Protein AF-A0A436B5W2-F1 (afdb_monomer)

Sequence (103 aa):
MRECVALASSRFQPAERISLRMTAELENLVARVRACRICVENPAGKPLPHEPRPVLRPSSTARILIASQAPGTKVHLSGMPFTDASGDRLRSWLGVTSDEFYD

Secondary structure (DSSP, 8-state):
--------------------PPPHHHHHHHHHHHT--HHHHS-SSSPPSS---------TT-S-----S---HHHHHH-STT-SHHHHHHHHHHT--HHHHH-

Radius of gyration: 22.1 Å; Cα contacts (8 Å, |Δi|>4): 61; chains: 1; bounding box: 60×18×70 Å

Solvent-accessible surface area (backbone atoms only — not comparable to full-atom values): 7048 Å² total; per-residue (Å²): 138,84,87,79,89,83,88,83,85,75,81,79,73,76,84,71,81,75,77,76,71,59,46,71,68,56,50,53,49,49,52,53,50,57,67,49,49,49,53,61,78,65,38,99,64,80,54,53,98,61,84,75,71,67,61,81,86,88,61,79,79,63,89,70,88,89,82,78,93,72,79,51,72,60,22,58,72,69,56,41,75,60,69,39,75,66,28,55,52,49,31,63,75,70,72,47,55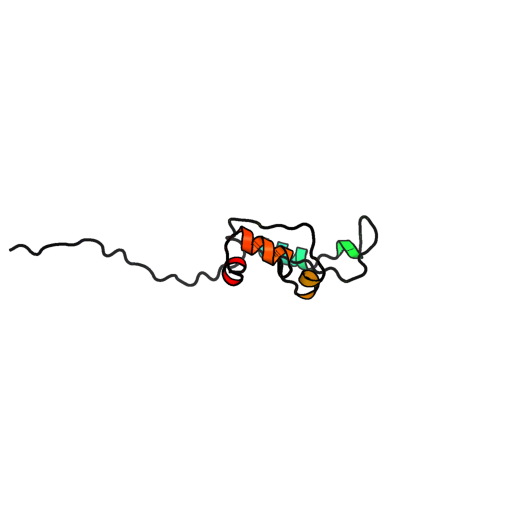,74,64,73,71,71,111

Foldseek 3Di:
DDDDDDDDDPPPDPPDPPPQDAPPVVVVVVVCQQVDQCQQP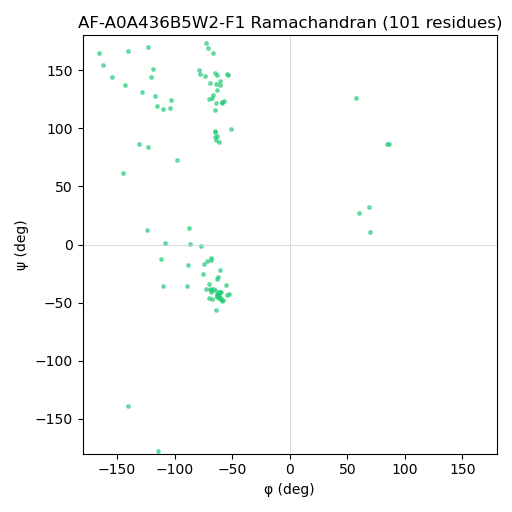PNPDDRDPDGDGDADDDGNPDPDDDDDDDDDPVCSVVSYPLPDPVNVVVCVVVVHDPVVVRD

Mean predicted aligned error: 10.16 Å

pLDDT: mean 84.67, std 21.09, range [34.06, 98.25]

Structure (mmCIF, N/CA/C/O backbone):
data_AF-A0A436B5W2-F1
#
_entry.id   AF-A0A436B5W2-F1
#
loop_
_atom_site.group_PDB
_atom_site.id
_atom_site.type_symbol
_atom_site.label_atom_id
_atom_site.label_alt_id
_atom_site.label_comp_id
_atom_site.label_a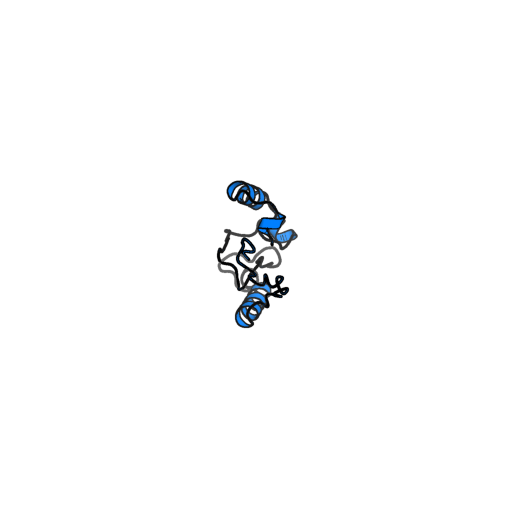sym_id
_atom_site.label_entity_id
_atom_site.label_seq_id
_atom_site.pdbx_PDB_ins_code
_atom_site.Cartn_x
_atom_site.Cartn_y
_atom_site.Cartn_z
_atom_site.occupancy
_atom_site.B_iso_or_equiv
_atom_site.auth_seq_id
_atom_site.auth_comp_id
_atom_site.auth_asym_id
_atom_site.auth_atom_id
_atom_site.pdbx_PDB_model_num
ATOM 1 N N . MET A 1 1 ? -47.255 2.868 50.138 1.00 40.16 1 MET A N 1
ATOM 2 C CA . MET A 1 1 ? -47.302 4.170 49.437 1.00 40.16 1 MET A CA 1
ATOM 3 C C . MET A 1 1 ? -45.872 4.690 49.353 1.00 40.16 1 MET A C 1
ATOM 5 O O . MET A 1 1 ? -45.289 4.902 50.405 1.00 40.16 1 MET A O 1
ATOM 9 N N . ARG A 1 2 ? -45.368 4.877 48.119 1.00 37.62 2 ARG A N 1
ATOM 10 C CA . ARG A 1 2 ? -44.058 5.438 47.703 1.00 37.62 2 ARG A CA 1
ATOM 11 C C . ARG A 1 2 ? -42.870 4.463 47.672 1.00 37.62 2 ARG A C 1
ATOM 13 O O . ARG A 1 2 ? -42.087 4.383 48.608 1.00 37.62 2 ARG A O 1
ATOM 20 N N . GLU A 1 3 ? -42.736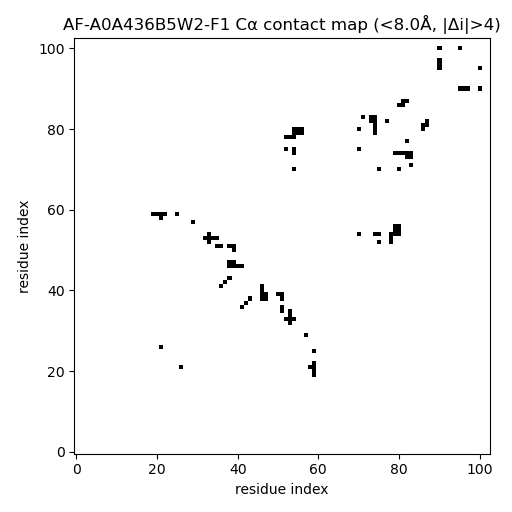 3.784 46.532 1.00 36.59 3 GLU A N 1
ATOM 21 C CA . GLU A 1 3 ? -41.459 3.281 46.014 1.00 36.59 3 GLU A CA 1
ATOM 22 C C . GLU A 1 3 ? -40.672 4.429 45.363 1.00 36.59 3 GLU A C 1
ATOM 24 O O . GLU A 1 3 ? -41.244 5.371 44.809 1.00 36.59 3 GLU A O 1
ATOM 29 N N . CYS A 1 4 ? -39.351 4.348 45.483 1.00 34.06 4 CYS A N 1
ATOM 30 C CA . CYS A 1 4 ? -38.367 5.360 45.133 1.00 34.06 4 CYS A CA 1
ATOM 31 C C . CYS A 1 4 ? -37.495 4.816 43.982 1.00 34.06 4 CYS A C 1
ATOM 33 O O . CYS A 1 4 ? -36.845 3.804 44.200 1.00 34.06 4 CYS A O 1
ATOM 35 N N . VAL A 1 5 ? -37.507 5.499 42.817 1.00 42.59 5 VAL A N 1
ATOM 36 C CA . VAL A 1 5 ? -36.386 5.747 41.858 1.00 42.59 5 VAL A CA 1
ATOM 37 C C . VAL A 1 5 ? -35.678 4.487 41.276 1.00 42.59 5 VAL A C 1
ATOM 39 O O . VAL A 1 5 ? -35.211 3.636 42.008 1.00 42.59 5 VAL A O 1
ATOM 42 N N . ALA A 1 6 ? -35.520 4.252 39.965 1.00 35.44 6 ALA A N 1
ATOM 43 C CA . ALA A 1 6 ? -34.973 5.112 38.916 1.00 35.44 6 ALA A CA 1
ATOM 44 C C . ALA A 1 6 ? -35.297 4.597 37.494 1.00 35.44 6 ALA A C 1
ATOM 46 O O . ALA A 1 6 ? -35.662 3.445 37.277 1.00 35.44 6 ALA A O 1
ATOM 47 N N . LEU A 1 7 ? -35.098 5.503 36.538 1.00 42.44 7 LEU A N 1
ATOM 48 C CA . LEU A 1 7 ? -35.274 5.406 35.092 1.00 42.44 7 LEU A CA 1
ATOM 49 C C . LEU A 1 7 ? -34.306 4.451 34.361 1.00 42.44 7 LEU A C 1
ATOM 51 O O . LEU A 1 7 ? -33.206 4.175 34.826 1.00 42.44 7 LEU A O 1
ATOM 55 N N . ALA A 1 8 ? -34.710 4.154 33.116 1.00 42.44 8 ALA A N 1
ATOM 56 C CA . ALA A 1 8 ? -33.910 3.779 31.943 1.00 42.44 8 ALA A CA 1
ATOM 57 C C . ALA A 1 8 ? -33.538 2.295 31.767 1.00 42.44 8 ALA A C 1
ATOM 59 O O . ALA A 1 8 ? -32.426 1.861 32.043 1.00 42.44 8 ALA A O 1
ATOM 60 N N . SER A 1 9 ? -34.441 1.545 31.132 1.00 39.56 9 SER A N 1
ATOM 61 C CA . SER A 1 9 ? -34.100 0.335 30.379 1.00 39.56 9 SER A CA 1
ATOM 62 C C . SER A 1 9 ? -33.983 0.668 28.886 1.00 39.56 9 SER A C 1
ATOM 64 O O . SER A 1 9 ? -34.835 0.311 28.070 1.00 39.56 9 SER A O 1
ATOM 66 N N . SER A 1 10 ? -32.908 1.367 28.502 1.00 41.91 10 SER A N 1
ATOM 67 C CA . SER A 1 10 ? -32.460 1.296 27.111 1.00 41.91 10 SER 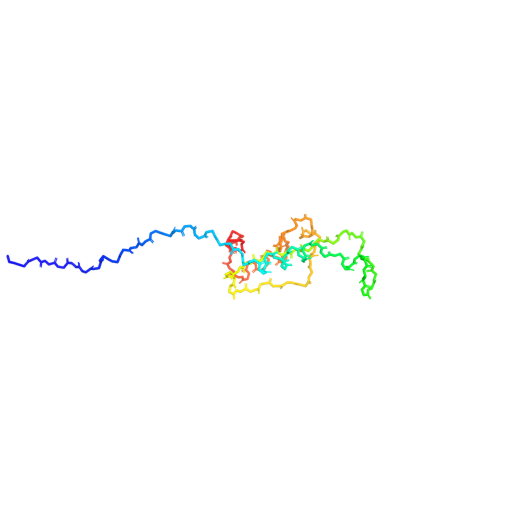A CA 1
ATOM 68 C C . SER A 1 10 ? -32.009 -0.142 26.867 1.00 41.91 10 SER A C 1
ATOM 70 O O . SER A 1 10 ? -31.100 -0.665 27.511 1.00 41.91 10 SER A O 1
ATOM 72 N N . ARG A 1 11 ? -32.712 -0.833 25.971 1.00 40.56 11 ARG A N 1
ATOM 73 C CA . ARG A 1 11 ? -32.29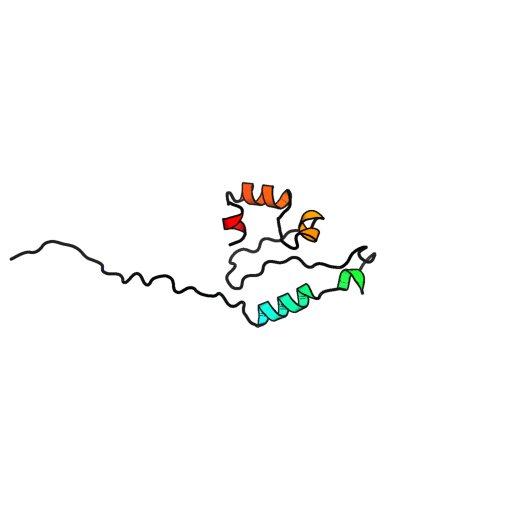8 -2.149 25.495 1.00 40.56 11 ARG A CA 1
ATOM 74 C C . ARG A 1 11 ? -30.987 -1.960 24.738 1.00 40.56 11 ARG A C 1
ATOM 76 O O . ARG A 1 11 ? -30.996 -1.575 23.575 1.00 40.56 11 ARG A O 1
ATOM 83 N N . PHE A 1 12 ? -29.868 -2.191 25.417 1.00 43.81 12 PHE A N 1
ATOM 84 C CA . PHE A 1 12 ? -28.566 -2.340 24.789 1.00 43.81 12 PHE A CA 1
ATOM 85 C C . PHE A 1 12 ? -28.631 -3.609 23.933 1.00 43.81 12 PHE A C 1
ATOM 87 O O . PHE A 1 12 ? -28.569 -4.725 24.448 1.00 43.81 12 PHE A O 1
ATOM 94 N N . GLN A 1 13 ? -28.881 -3.444 22.634 1.00 43.53 13 GLN A N 1
ATOM 95 C CA . GLN A 1 13 ? -28.781 -4.550 21.691 1.00 43.53 13 GLN A CA 1
ATOM 96 C C . GLN A 1 13 ? -27.297 -4.936 21.591 1.00 43.53 13 GLN A C 1
ATOM 98 O O . GLN A 1 13 ? -26.468 -4.053 21.357 1.00 43.53 13 GLN A O 1
ATOM 103 N N . PRO A 1 14 ? -26.929 -6.212 21.804 1.00 40.53 14 PRO A N 1
ATOM 104 C CA . PRO A 1 14 ? -25.553 -6.641 21.627 1.00 40.53 14 PRO A CA 1
ATOM 105 C C . PRO A 1 14 ? -25.186 -6.465 20.155 1.00 40.53 14 PRO A C 1
ATOM 107 O O . PRO A 1 14 ? -26.000 -6.757 19.280 1.00 40.53 14 PRO A O 1
ATOM 110 N N . ALA A 1 15 ? -23.975 -5.963 19.908 1.00 44.81 15 ALA A N 1
ATOM 111 C CA . ALA A 1 15 ? -23.417 -5.758 18.581 1.00 44.81 15 ALA A CA 1
ATOM 112 C C . ALA A 1 15 ? -23.548 -7.042 17.752 1.00 44.81 15 ALA A C 1
ATOM 114 O O . ALA A 1 15 ? -22.781 -7.997 17.895 1.00 44.81 15 ALA A O 1
ATOM 115 N N . GLU A 1 16 ? -24.564 -7.064 16.898 1.00 42.59 16 GLU A N 1
ATOM 116 C CA . GLU A 1 16 ? -24.686 -8.015 15.818 1.00 42.59 16 GLU A CA 1
ATOM 117 C C . GLU A 1 16 ? -23.425 -7.849 14.974 1.00 42.59 16 GLU A C 1
ATOM 119 O O . GLU A 1 16 ? -23.046 -6.740 14.597 1.00 42.59 16 GLU A O 1
ATOM 124 N N . ARG A 1 17 ? -22.698 -8.947 14.793 1.00 45.66 17 ARG A N 1
ATOM 125 C CA . ARG A 1 17 ? -21.425 -9.012 14.084 1.00 45.66 17 ARG A CA 1
ATOM 126 C C . ARG A 1 17 ? -21.665 -8.573 12.637 1.00 45.66 17 ARG A C 1
ATOM 128 O O . ARG A 1 17 ? -21.964 -9.409 11.788 1.00 45.66 17 ARG A O 1
ATOM 135 N N . ILE A 1 18 ? -21.564 -7.270 12.365 1.00 51.69 18 ILE A N 1
ATOM 136 C CA . ILE A 1 18 ? -21.617 -6.714 11.014 1.00 51.69 18 ILE A CA 1
ATOM 137 C C . ILE A 1 18 ? -20.383 -7.258 10.301 1.00 51.69 18 ILE A C 1
ATOM 139 O O . ILE A 1 18 ? -19.287 -6.710 10.386 1.00 51.69 18 ILE A O 1
ATOM 143 N N . SER A 1 19 ? -20.551 -8.386 9.616 1.00 51.12 19 SER A N 1
ATOM 144 C CA . SER A 1 19 ? -19.645 -8.786 8.554 1.00 51.12 19 SER A CA 1
ATOM 145 C C . SER A 1 19 ? -19.769 -7.706 7.486 1.00 51.12 19 SER A C 1
ATOM 147 O O . SER A 1 19 ? -20.703 -7.705 6.683 1.00 51.12 19 SER A O 1
ATOM 149 N N . LEU A 1 20 ? -18.885 -6.714 7.568 1.00 56.38 20 LEU A N 1
ATOM 150 C CA . LEU A 1 20 ? -18.780 -5.618 6.622 1.00 56.38 20 LEU A CA 1
ATOM 151 C C . LEU A 1 20 ? -18.386 -6.200 5.268 1.00 56.38 20 LEU A C 1
ATOM 153 O O . LEU A 1 20 ? -17.208 -6.365 4.958 1.00 56.38 20 LEU A O 1
ATOM 157 N N . ARG A 1 21 ? -19.390 -6.552 4.461 1.00 67.94 21 ARG A N 1
ATOM 158 C CA . ARG A 1 21 ? -19.174 -6.818 3.044 1.00 67.94 21 ARG A CA 1
ATOM 159 C C . ARG A 1 21 ? -18.707 -5.510 2.417 1.00 67.94 21 ARG A C 1
ATOM 161 O O . ARG A 1 21 ? -19.387 -4.484 2.511 1.00 67.94 21 ARG A O 1
ATOM 168 N N . MET A 1 22 ? -17.522 -5.540 1.816 1.00 76.94 22 MET A N 1
ATOM 169 C CA . MET A 1 22 ? -17.100 -4.483 0.908 1.00 76.94 22 MET A CA 1
ATOM 170 C C . MET A 1 22 ? -18.189 -4.312 -0.161 1.00 76.94 22 MET A C 1
ATOM 172 O O . MET A 1 22 ? -18.869 -5.269 -0.530 1.00 76.94 22 MET A O 1
ATOM 176 N N . THR A 1 23 ? -18.412 -3.087 -0.636 1.00 91.31 23 THR A N 1
ATOM 177 C CA . THR A 1 23 ? -19.383 -2.891 -1.719 1.00 91.31 23 THR A CA 1
ATOM 178 C C . THR A 1 23 ? -18.898 -3.637 -2.963 1.00 91.31 23 THR A C 1
ATOM 180 O O . THR A 1 23 ? -17.694 -3.691 -3.218 1.00 91.31 23 THR A O 1
ATOM 183 N N . ALA A 1 24 ? -19.816 -4.187 -3.763 1.00 92.06 24 ALA A N 1
ATOM 184 C CA . ALA A 1 24 ? -19.452 -4.932 -4.973 1.00 92.06 24 ALA A CA 1
ATOM 185 C C . ALA A 1 24 ? -18.573 -4.099 -5.930 1.00 92.06 24 ALA A C 1
ATOM 187 O O . ALA A 1 24 ? -17.659 -4.609 -6.573 1.00 92.06 24 ALA A O 1
ATOM 188 N N . GLU A 1 25 ? -18.808 -2.788 -5.993 1.00 94.88 25 GLU A N 1
ATOM 189 C CA . GLU A 1 25 ? -17.985 -1.852 -6.761 1.00 94.88 25 GLU A CA 1
ATOM 190 C C . GLU A 1 25 ? -16.545 -1.771 -6.238 1.00 94.88 25 GLU A C 1
ATOM 192 O O . GLU A 1 25 ? -15.597 -1.824 -7.027 1.00 94.88 25 GLU A O 1
ATOM 197 N N . LEU A 1 26 ? -16.369 -1.688 -4.914 1.00 95.25 26 LEU A N 1
ATOM 198 C CA . LEU A 1 26 ? -15.054 -1.647 -4.281 1.00 95.25 26 LEU A CA 1
ATOM 199 C C . LEU A 1 26 ? -14.321 -2.984 -4.440 1.00 95.25 26 LEU A C 1
ATOM 201 O O . LEU A 1 26 ? -13.132 -2.987 -4.747 1.00 95.25 26 LEU A O 1
ATOM 205 N N . GLU A 1 27 ? -15.015 -4.112 -4.289 1.00 95.50 27 GLU A N 1
ATOM 206 C CA . GLU A 1 27 ? -14.454 -5.448 -4.531 1.00 95.50 27 GLU A CA 1
ATOM 207 C C . GLU A 1 27 ? -13.938 -5.584 -5.968 1.00 95.50 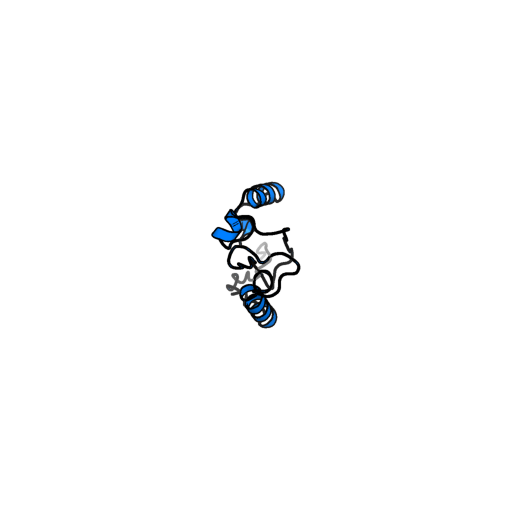27 GLU A C 1
ATOM 209 O O . GLU A 1 27 ? -12.786 -5.971 -6.181 1.00 95.50 27 GLU A O 1
ATOM 214 N N . ASN A 1 28 ? -14.746 -5.175 -6.950 1.00 96.88 28 ASN A N 1
ATOM 215 C CA . ASN A 1 28 ? -14.365 -5.187 -8.361 1.00 96.88 28 ASN A CA 1
ATOM 216 C C . ASN A 1 28 ? -13.159 -4.284 -8.640 1.00 96.88 28 ASN A C 1
ATOM 218 O O . ASN A 1 28 ? -12.228 -4.684 -9.343 1.00 96.88 28 ASN A O 1
ATOM 222 N N . LEU A 1 29 ? -13.136 -3.072 -8.078 1.00 96.75 29 LEU A N 1
ATOM 223 C CA . LEU A 1 29 ? -11.996 -2.169 -8.219 1.00 96.75 29 LEU A CA 1
ATOM 224 C C . LEU A 1 29 ? -10.724 -2.787 -7.629 1.00 96.75 29 LEU A C 1
ATOM 226 O O . LEU A 1 29 ? -9.676 -2.769 -8.271 1.00 96.75 29 LEU A O 1
ATOM 230 N N . VAL A 1 30 ? -10.815 -3.363 -6.433 1.00 96.69 30 VAL A N 1
ATOM 231 C CA . VAL A 1 30 ? -9.680 -3.974 -5.733 1.00 96.69 30 VAL A CA 1
ATOM 232 C C . VAL A 1 30 ? -9.155 -5.186 -6.493 1.00 96.69 30 VAL A C 1
ATOM 234 O O . VAL A 1 30 ? -7.939 -5.344 -6.597 1.00 96.69 30 VAL A O 1
ATOM 237 N N . ALA A 1 31 ? -10.033 -6.000 -7.082 1.00 97.38 31 ALA A N 1
ATOM 238 C CA . ALA A 1 31 ? -9.634 -7.103 -7.950 1.00 97.38 31 ALA A CA 1
ATOM 239 C C . ALA A 1 31 ? -8.842 -6.603 -9.170 1.00 97.38 31 ALA A C 1
ATOM 241 O O . ALA A 1 31 ? -7.753 -7.110 -9.441 1.00 97.38 31 ALA A O 1
ATOM 242 N N . ARG A 1 32 ? -9.323 -5.550 -9.849 1.00 98.25 32 ARG A N 1
ATOM 243 C CA . ARG A 1 32 ? -8.595 -4.934 -10.975 1.00 98.25 32 ARG A CA 1
ATOM 244 C C . ARG A 1 32 ? -7.244 -4.368 -10.552 1.00 98.25 32 ARG A C 1
ATOM 246 O O . ARG A 1 32 ? -6.255 -4.580 -11.244 1.00 98.25 32 ARG A O 1
ATOM 253 N N . VAL A 1 33 ? -7.188 -3.670 -9.415 1.00 97.69 33 VAL A N 1
ATOM 254 C CA . VAL A 1 33 ? -5.934 -3.107 -8.896 1.00 97.69 33 VAL A CA 1
ATOM 255 C C . VAL A 1 33 ? -4.945 -4.220 -8.573 1.00 97.69 33 VAL A C 1
ATOM 257 O O . VAL A 1 33 ? -3.798 -4.115 -8.982 1.00 97.69 33 VAL A O 1
ATOM 260 N N . ARG A 1 34 ? -5.370 -5.304 -7.910 1.00 96.88 34 ARG A N 1
ATOM 261 C CA . ARG A 1 34 ? -4.504 -6.452 -7.581 1.00 96.88 34 ARG A CA 1
ATOM 262 C C . ARG A 1 34 ? -3.963 -7.176 -8.814 1.00 96.88 34 ARG A C 1
ATOM 264 O O . ARG A 1 34 ? -2.866 -7.716 -8.744 1.00 96.88 34 ARG A O 1
ATOM 271 N N . ALA A 1 35 ? -4.701 -7.161 -9.922 1.00 97.75 35 ALA A N 1
ATOM 272 C CA . ALA A 1 35 ? -4.280 -7.735 -11.198 1.00 97.75 35 ALA A CA 1
ATOM 273 C C . ALA A 1 35 ? -3.457 -6.769 -12.075 1.00 97.75 35 ALA A C 1
ATOM 275 O O . ALA A 1 35 ? -3.085 -7.126 -13.190 1.00 97.75 35 ALA A O 1
ATOM 276 N N . CYS A 1 36 ? -3.186 -5.542 -11.618 1.00 97.88 36 CYS A N 1
ATOM 277 C CA . CYS A 1 36 ? -2.506 -4.532 -12.423 1.00 97.88 36 CYS A CA 1
ATOM 278 C C . CYS A 1 36 ? -1.049 -4.917 -12.727 1.00 97.88 36 CYS A C 1
ATOM 280 O O . CYS A 1 36 ? -0.264 -5.190 -11.817 1.00 97.88 36 CYS A O 1
ATOM 282 N N . ARG A 1 37 ? -0.678 -4.859 -14.014 1.00 97.75 37 ARG A N 1
ATOM 283 C CA . ARG A 1 37 ? 0.672 -5.170 -14.517 1.00 97.75 37 ARG A CA 1
ATOM 284 C C . ARG A 1 37 ? 1.328 -4.044 -15.326 1.00 97.75 37 ARG A C 1
ATOM 286 O O . ARG A 1 37 ? 2.381 -4.236 -15.925 1.00 97.75 37 ARG A O 1
ATOM 293 N N . ILE A 1 38 ? 0.763 -2.835 -15.292 1.00 97.56 38 ILE A N 1
ATOM 294 C CA . ILE A 1 38 ? 1.203 -1.690 -16.115 1.00 97.56 38 ILE A CA 1
ATOM 295 C C . ILE A 1 38 ? 2.709 -1.416 -15.981 1.00 97.56 38 ILE A C 1
ATOM 297 O O . ILE A 1 38 ? 3.385 -1.213 -16.981 1.00 97.56 38 ILE A O 1
ATOM 301 N N . CYS A 1 39 ? 3.261 -1.466 -14.767 1.00 96.00 39 CYS A N 1
ATOM 302 C CA . CYS A 1 39 ? 4.671 -1.141 -14.526 1.00 96.00 39 CYS A CA 1
ATOM 303 C C . CYS A 1 39 ? 5.678 -2.142 -15.126 1.00 96.00 39 CYS A C 1
ATOM 305 O O . CYS A 1 39 ? 6.874 -1.852 -15.137 1.00 96.00 39 CYS A O 1
ATOM 307 N N . VAL A 1 40 ? 5.226 -3.309 -15.593 1.00 97.75 40 VAL A N 1
ATOM 308 C CA . VAL A 1 40 ? 6.061 -4.269 -16.338 1.00 97.75 40 VAL A CA 1
ATOM 309 C C . VAL A 1 40 ? 5.674 -4.349 -17.813 1.00 97.75 40 VAL A C 1
ATOM 311 O O . VAL A 1 40 ? 6.559 -4.476 -18.649 1.00 97.75 40 VAL A O 1
ATOM 314 N N . GLU A 1 41 ? 4.387 -4.231 -18.145 1.00 97.69 41 GLU A N 1
ATOM 315 C CA . GLU A 1 41 ? 3.883 -4.405 -19.518 1.00 97.69 41 GLU A CA 1
ATOM 316 C C . GLU A 1 41 ? 3.874 -3.116 -20.346 1.00 97.69 41 GLU A C 1
ATOM 318 O O . GLU A 1 41 ? 4.129 -3.153 -21.545 1.00 97.69 41 GLU A O 1
ATOM 323 N N . ASN A 1 42 ? 3.583 -1.973 -19.723 1.00 97.69 42 ASN A N 1
ATOM 324 C CA . ASN A 1 42 ? 3.511 -0.676 -20.394 1.00 97.69 42 ASN A CA 1
ATOM 325 C C . ASN A 1 42 ? 4.015 0.460 -19.478 1.00 97.69 42 ASN A C 1
ATOM 327 O O . ASN A 1 42 ? 3.241 1.339 -19.081 1.00 97.69 42 ASN A O 1
ATOM 331 N N . PRO A 1 43 ? 5.292 0.424 -19.055 1.00 96.94 43 PRO A N 1
ATOM 332 C CA . PRO A 1 43 ? 5.835 1.411 -18.134 1.00 96.94 43 PRO A CA 1
ATOM 333 C C . PRO A 1 43 ? 6.058 2.764 -18.822 1.00 96.94 43 PRO A C 1
ATOM 335 O O . PRO A 1 43 ? 6.517 2.836 -19.957 1.00 96.94 43 PRO A O 1
ATOM 338 N N . ALA A 1 44 ? 5.849 3.860 -18.087 1.00 94.62 44 ALA A N 1
ATOM 339 C CA . ALA A 1 44 ? 6.253 5.201 -18.532 1.00 94.62 44 ALA A CA 1
ATOM 340 C C . ALA A 1 44 ? 7.789 5.389 -18.577 1.00 94.62 44 ALA A C 1
ATOM 342 O O . ALA A 1 44 ? 8.283 6.371 -19.122 1.00 94.62 44 ALA A O 1
ATOM 343 N N . GLY A 1 45 ? 8.545 4.463 -17.976 1.00 95.12 45 GLY A N 1
ATOM 344 C CA . GLY A 1 45 ? 10.005 4.454 -17.930 1.00 95.12 45 GLY A CA 1
ATOM 345 C C . GLY A 1 45 ? 10.554 3.040 -18.104 1.00 95.12 45 GLY A C 1
ATOM 346 O O . GLY A 1 45 ? 10.060 2.266 -18.917 1.00 95.12 45 GLY A O 1
ATOM 347 N N . LYS A 1 46 ? 11.581 2.677 -17.329 1.00 96.50 46 LYS A N 1
ATOM 348 C CA . LYS A 1 46 ? 12.092 1.301 -17.349 1.00 96.50 46 LYS A CA 1
ATOM 349 C C . LYS A 1 46 ? 11.070 0.342 -16.716 1.00 96.50 46 LYS A C 1
ATOM 351 O O . LYS A 1 46 ? 10.509 0.697 -15.676 1.00 96.50 46 LYS A O 1
ATOM 356 N N . PRO A 1 47 ? 10.859 -0.855 -17.293 1.00 96.88 47 PRO A N 1
ATOM 357 C CA . PRO A 1 47 ? 10.070 -1.899 -16.650 1.00 96.88 47 PRO A CA 1
ATOM 358 C C . PRO A 1 47 ? 10.597 -2.215 -15.250 1.00 96.88 47 PRO A C 1
ATOM 360 O O . PRO A 1 47 ? 11.807 -2.145 -15.007 1.00 96.88 47 PRO A O 1
ATOM 363 N N . LEU A 1 48 ? 9.698 -2.579 -14.332 1.00 93.88 48 LEU A N 1
ATOM 364 C CA . LEU A 1 48 ? 10.120 -3.063 -13.020 1.00 93.88 48 LEU A CA 1
ATOM 365 C C . LEU A 1 48 ? 10.981 -4.330 -13.164 1.00 93.88 48 LEU A C 1
ATOM 367 O O . LEU A 1 48 ? 10.656 -5.205 -13.965 1.00 93.88 48 LEU A O 1
ATOM 371 N N . PRO A 1 49 ? 12.044 -4.472 -12.352 1.00 94.12 49 PRO A N 1
ATOM 372 C CA . PRO A 1 49 ? 12.900 -5.657 -12.370 1.00 94.12 49 PRO A CA 1
ATOM 373 C C . PRO A 1 49 ? 12.272 -6.868 -11.655 1.00 94.12 49 PRO A C 1
ATOM 375 O O . PRO A 1 49 ? 12.895 -7.921 -11.573 1.00 94.12 49 PRO A O 1
ATOM 378 N N . HIS A 1 50 ? 11.074 -6.715 -11.089 1.00 92.50 50 HIS A N 1
ATOM 379 C CA . HIS A 1 50 ? 10.346 -7.737 -10.342 1.00 92.50 50 HIS A CA 1
ATOM 380 C C . HIS A 1 50 ? 8.850 -7.675 -10.671 1.00 92.50 50 HIS A C 1
ATOM 382 O O . HIS A 1 50 ? 8.354 -6.677 -11.201 1.00 92.50 50 HIS A O 1
ATOM 388 N N . GLU A 1 51 ? 8.111 -8.715 -10.285 1.00 94.38 51 GLU A N 1
ATOM 389 C CA . GLU A 1 51 ? 6.660 -8.764 -10.464 1.00 94.38 51 GLU A CA 1
ATOM 390 C C . GLU A 1 51 ? 5.952 -7.619 -9.710 1.00 94.38 51 GLU A C 1
ATOM 392 O O . GLU A 1 51 ? 6.314 -7.311 -8.565 1.00 94.38 51 GLU A O 1
ATOM 397 N N . PRO A 1 52 ? 4.946 -6.958 -10.31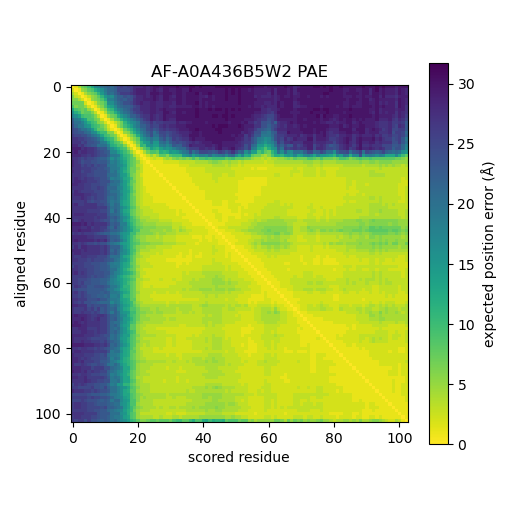3 1.00 95.75 52 PRO A N 1
ATOM 398 C CA . PRO A 1 52 ? 4.119 -5.994 -9.605 1.00 95.75 52 PRO A CA 1
ATOM 399 C C . PRO A 1 52 ? 3.346 -6.674 -8.480 1.00 95.75 52 PRO A C 1
ATOM 401 O O . PRO A 1 52 ? 2.688 -7.694 -8.677 1.00 95.75 52 PRO A O 1
ATOM 404 N N . ARG A 1 53 ? 3.369 -6.061 -7.297 1.00 96.06 53 ARG A N 1
ATOM 405 C CA . ARG A 1 53 ? 2.545 -6.483 -6.163 1.00 96.06 53 ARG A CA 1
ATOM 406 C C . ARG A 1 53 ? 1.826 -5.275 -5.572 1.00 96.06 53 ARG A C 1
ATOM 408 O O . ARG A 1 53 ? 2.362 -4.637 -4.668 1.00 96.06 53 ARG A O 1
ATOM 415 N N . PRO A 1 54 ? 0.646 -4.917 -6.099 1.00 96.94 54 PRO A N 1
ATOM 416 C CA . PRO A 1 54 ? -0.174 -3.846 -5.546 1.00 96.94 54 PRO A CA 1
ATOM 417 C C . PRO A 1 54 ? -0.548 -4.147 -4.086 1.00 96.94 54 PRO A C 1
ATOM 419 O O . PRO A 1 54 ? -1.139 -5.187 -3.793 1.00 96.94 54 PRO A O 1
ATOM 422 N N . VAL A 1 55 ? -0.194 -3.248 -3.163 1.00 96.56 55 VAL A N 1
ATOM 423 C CA . VAL A 1 55 ? -0.438 -3.401 -1.719 1.00 96.56 55 VAL A CA 1
ATOM 424 C C . VAL A 1 55 ? -1.501 -2.399 -1.277 1.00 96.56 55 VAL A C 1
ATOM 426 O O . VAL A 1 55 ? -1.288 -1.194 -1.359 1.00 96.56 55 VAL A O 1
ATOM 429 N N . LEU A 1 56 ? -2.649 -2.898 -0.811 1.00 95.44 56 LEU A N 1
ATOM 430 C CA . LEU A 1 56 ? -3.773 -2.086 -0.341 1.00 95.44 56 LEU A CA 1
ATOM 431 C C . LEU A 1 56 ? -4.647 -2.848 0.670 1.00 95.44 56 LEU A C 1
ATOM 433 O O . LEU A 1 56 ? -4.873 -4.052 0.522 1.00 95.44 56 LEU A O 1
ATOM 437 N N . ARG A 1 57 ? -5.177 -2.123 1.665 1.00 93.94 57 ARG A N 1
ATOM 438 C CA . ARG A 1 57 ? -6.164 -2.583 2.663 1.00 93.94 57 ARG A CA 1
ATOM 439 C C . ARG A 1 57 ? -7.406 -1.679 2.606 1.00 93.94 57 ARG A C 1
ATOM 441 O O . ARG A 1 57 ? -7.478 -0.695 3.332 1.00 93.94 57 ARG A O 1
ATOM 448 N N . PRO A 1 58 ? -8.340 -1.948 1.683 1.00 93.56 58 PRO A N 1
ATOM 449 C CA . PRO A 1 58 ? -9.555 -1.157 1.524 1.00 93.56 58 PRO A CA 1
ATOM 450 C C . PRO A 1 58 ? -10.598 -1.520 2.591 1.00 93.56 58 PRO A C 1
ATOM 452 O O . PRO A 1 58 ? -10.688 -2.672 3.009 1.00 93.56 58 PRO A O 1
ATOM 455 N N . SER A 1 59 ? -11.434 -0.555 2.962 1.00 92.12 59 SER A N 1
ATOM 456 C CA . SER A 1 59 ? -12.649 -0.780 3.747 1.00 92.12 59 SER A CA 1
ATOM 457 C C . SER A 1 59 ? -13.743 0.162 3.249 1.00 92.12 59 SER A C 1
ATOM 459 O O . SER A 1 59 ? -13.476 1.334 2.985 1.00 92.12 59 SER A O 1
ATOM 461 N N . SER A 1 60 ? -14.971 -0.342 3.109 1.00 93.00 60 SER A N 1
ATOM 462 C CA . SER A 1 60 ? -16.133 0.463 2.708 1.00 93.00 60 SER A CA 1
ATOM 463 C C . SER A 1 60 ? -16.608 1.416 3.809 1.00 93.00 60 SER A C 1
ATOM 465 O O . SER A 1 60 ? -17.375 2.332 3.528 1.00 93.00 60 SER A O 1
ATOM 467 N N . THR A 1 61 ? -16.147 1.228 5.048 1.00 91.19 61 THR A N 1
ATOM 468 C CA . THR A 1 61 ? -16.469 2.079 6.204 1.00 91.19 61 THR A CA 1
ATOM 469 C C . THR A 1 61 ? -15.307 2.940 6.675 1.00 91.19 61 THR A C 1
ATOM 471 O O . THR A 1 61 ? -15.462 3.687 7.644 1.00 91.19 61 THR A O 1
ATOM 474 N N . ALA A 1 62 ? -14.147 2.869 6.013 1.00 91.56 62 ALA A N 1
ATOM 475 C CA . ALA A 1 62 ? -13.009 3.705 6.366 1.00 91.56 62 ALA A CA 1
ATOM 476 C C . ALA A 1 62 ? -13.384 5.190 6.250 1.00 91.56 62 ALA A C 1
ATOM 478 O O . ALA A 1 62 ? -13.759 5.677 5.187 1.00 91.56 62 ALA A O 1
ATOM 479 N N . ARG A 1 63 ? -13.247 5.919 7.360 1.00 93.62 63 ARG A N 1
ATOM 480 C CA . ARG A 1 63 ? -13.424 7.382 7.402 1.00 93.62 63 ARG A CA 1
ATOM 481 C C . ARG A 1 63 ? -12.132 8.138 7.100 1.00 93.62 63 ARG A C 1
ATOM 483 O O . ARG A 1 63 ? -12.172 9.327 6.809 1.00 93.62 63 ARG A O 1
ATOM 490 N N . ILE A 1 64 ? -10.995 7.453 7.210 1.00 92.88 64 ILE A N 1
ATOM 491 C CA . ILE A 1 64 ? -9.654 8.005 7.038 1.00 92.88 64 ILE A CA 1
ATOM 492 C C . ILE A 1 64 ? -8.905 7.122 6.042 1.00 92.88 64 ILE A C 1
ATOM 494 O O . ILE A 1 64 ? -8.892 5.900 6.178 1.00 92.88 64 ILE A O 1
ATOM 498 N N . LEU A 1 65 ? -8.271 7.756 5.055 1.00 94.94 65 LEU A N 1
ATOM 499 C CA . LEU A 1 65 ? -7.361 7.113 4.114 1.00 94.94 65 LEU A CA 1
ATOM 500 C C . LEU A 1 65 ? -5.919 7.439 4.507 1.00 94.94 65 LEU A C 1
ATOM 502 O O . LEU A 1 65 ? -5.538 8.607 4.554 1.00 94.94 65 LEU A O 1
ATOM 506 N N . ILE A 1 66 ? -5.110 6.403 4.719 1.00 95.81 66 ILE A N 1
ATOM 507 C CA . ILE A 1 66 ? -3.660 6.533 4.869 1.00 95.81 66 ILE A CA 1
ATOM 508 C C . ILE A 1 66 ? -3.006 6.062 3.569 1.00 95.81 66 ILE A C 1
ATOM 510 O O . ILE A 1 66 ? -3.132 4.898 3.188 1.00 95.81 66 ILE A O 1
ATOM 514 N N . ALA A 1 67 ? -2.298 6.967 2.896 1.00 95.50 67 ALA A N 1
ATOM 515 C CA . ALA A 1 67 ? -1.572 6.690 1.662 1.00 95.50 67 ALA A CA 1
ATOM 516 C C . ALA A 1 67 ? -0.078 6.992 1.832 1.00 95.50 67 ALA A C 1
ATOM 518 O O . ALA A 1 67 ? 0.304 7.938 2.520 1.00 95.50 67 ALA A O 1
ATOM 519 N N . SER A 1 68 ? 0.768 6.185 1.195 1.00 93.25 68 SER A N 1
ATOM 520 C CA . SER A 1 68 ? 2.219 6.379 1.136 1.00 93.25 68 SER A CA 1
ATOM 521 C C . SER A 1 68 ? 2.690 6.459 -0.316 1.00 93.25 68 SER A C 1
ATOM 523 O O . SER A 1 68 ? 1.922 6.205 -1.241 1.00 93.25 68 SER A O 1
ATOM 525 N N . GLN A 1 69 ? 3.952 6.838 -0.523 1.00 93.25 69 GLN A N 1
ATOM 526 C CA . GLN A 1 69 ? 4.516 7.020 -1.861 1.00 93.25 69 GLN A CA 1
ATOM 527 C C . GLN A 1 69 ? 4.571 5.707 -2.658 1.00 93.25 69 GLN A C 1
ATOM 529 O O . GLN A 1 69 ? 4.063 5.634 -3.773 1.00 93.25 69 GLN A O 1
ATOM 534 N N . ALA A 1 70 ? 5.237 4.692 -2.104 1.00 91.56 70 ALA A N 1
ATOM 535 C CA . ALA A 1 70 ? 5.466 3.405 -2.748 1.00 91.56 70 ALA A CA 1
ATOM 536 C C . ALA A 1 70 ? 5.862 2.346 -1.702 1.00 91.56 70 ALA A C 1
ATOM 538 O O . ALA A 1 70 ? 6.417 2.695 -0.655 1.00 91.56 70 ALA A O 1
ATOM 539 N N . PRO A 1 71 ? 5.613 1.052 -1.965 1.00 93.44 71 PRO A N 1
ATOM 540 C CA . PRO A 1 71 ? 6.047 -0.015 -1.074 1.00 93.44 71 PRO A CA 1
ATOM 541 C C . PRO A 1 71 ? 7.574 -0.171 -1.105 1.00 93.44 71 PRO A C 1
ATOM 543 O O . PRO A 1 71 ? 8.165 -0.403 -2.159 1.00 93.44 71 PRO A O 1
ATOM 546 N N . GLY A 1 72 ? 8.210 -0.099 0.066 1.00 93.06 72 GLY A N 1
ATOM 547 C CA . GLY A 1 72 ? 9.596 -0.540 0.235 1.00 93.06 72 GLY A CA 1
ATOM 548 C C . GLY A 1 72 ? 9.720 -2.069 0.201 1.00 93.06 72 GLY A C 1
ATOM 549 O O . GLY A 1 72 ? 8.723 -2.790 0.232 1.00 93.06 72 GLY A O 1
ATOM 550 N N . THR A 1 73 ? 10.950 -2.592 0.212 1.00 94.12 73 THR A N 1
ATOM 551 C CA . THR A 1 73 ? 11.223 -4.039 0.096 1.00 94.12 73 THR A CA 1
ATOM 552 C C . THR A 1 73 ? 10.481 -4.888 1.131 1.00 94.12 73 THR A C 1
ATOM 554 O O . THR A 1 73 ? 9.900 -5.911 0.782 1.00 94.12 73 THR A O 1
ATOM 557 N N . LYS A 1 74 ? 10.443 -4.466 2.403 1.00 95.25 74 LYS A N 1
ATOM 558 C CA . LYS A 1 74 ? 9.740 -5.212 3.464 1.00 95.25 74 LYS A CA 1
ATOM 559 C C . LYS A 1 74 ? 8.233 -5.305 3.203 1.00 95.25 74 LYS A C 1
ATOM 561 O O . LYS A 1 74 ? 7.663 -6.378 3.359 1.00 95.25 74 LYS A O 1
ATOM 566 N N . VAL A 1 75 ? 7.617 -4.203 2.771 1.00 96.62 75 VAL A N 1
ATOM 567 C CA . VAL A 1 75 ? 6.189 -4.140 2.414 1.00 96.62 75 VAL A CA 1
ATOM 568 C C . VAL A 1 75 ? 5.907 -4.956 1.154 1.00 96.62 75 VAL A C 1
ATOM 570 O O . VAL A 1 75 ? 4.901 -5.654 1.079 1.00 96.62 75 VAL A O 1
ATOM 573 N N . HIS A 1 76 ? 6.808 -4.923 0.172 1.00 95.06 76 HIS A N 1
ATOM 574 C CA . HIS A 1 76 ? 6.688 -5.746 -1.029 1.00 95.06 76 HIS A CA 1
ATOM 575 C C . HIS A 1 76 ? 6.718 -7.249 -0.699 1.00 95.06 76 HIS A C 1
ATOM 577 O O . HIS A 1 76 ? 5.923 -8.023 -1.230 1.00 95.06 76 HIS A O 1
ATOM 583 N N . LEU A 1 77 ? 7.597 -7.671 0.214 1.00 94.31 77 LEU A N 1
ATOM 584 C CA . LEU A 1 77 ? 7.686 -9.066 0.648 1.00 94.31 77 LEU A CA 1
ATOM 585 C C . LEU A 1 77 ? 6.473 -9.490 1.488 1.00 94.31 77 LEU A C 1
ATOM 587 O O . LEU A 1 77 ? 5.890 -10.543 1.219 1.00 94.31 77 LEU A O 1
ATOM 591 N N . SER A 1 78 ? 6.053 -8.669 2.456 1.00 95.12 78 SER A N 1
ATOM 592 C CA . SER A 1 78 ? 4.906 -8.978 3.323 1.00 95.12 78 SER A CA 1
ATOM 593 C C . SER A 1 78 ? 3.571 -8.925 2.575 1.00 95.12 78 SER A C 1
ATOM 595 O O . SER A 1 78 ? 2.659 -9.694 2.869 1.00 95.12 78 SER A O 1
ATOM 597 N N . GLY A 1 79 ? 3.443 -8.029 1.593 1.00 94.81 79 GLY A N 1
ATOM 598 C CA . GLY A 1 79 ? 2.171 -7.707 0.949 1.00 94.81 79 GLY A CA 1
ATOM 599 C C . GLY A 1 79 ? 1.202 -6.939 1.853 1.00 94.81 79 GLY A C 1
ATOM 600 O O . GLY A 1 79 ? 0.033 -6.800 1.497 1.00 94.81 79 GLY A O 1
ATOM 601 N N . MET A 1 80 ? 1.664 -6.449 3.004 1.00 95.44 80 MET A N 1
ATOM 602 C CA . MET A 1 80 ? 0.859 -5.723 3.980 1.00 95.44 80 MET A CA 1
ATOM 603 C C . MET A 1 80 ? 1.399 -4.292 4.116 1.00 95.44 80 MET A C 1
ATOM 605 O O . MET A 1 80 ? 2.606 -4.108 4.291 1.00 95.44 80 MET A O 1
ATOM 609 N N . PRO A 1 81 ? 0.544 -3.262 3.983 1.00 96.06 81 PRO A N 1
ATOM 610 C CA . PRO A 1 81 ? 0.997 -1.876 4.015 1.00 96.06 81 PRO A CA 1
ATOM 611 C C . PRO A 1 81 ? 1.556 -1.535 5.400 1.00 96.06 81 PRO A C 1
ATOM 613 O O . PRO A 1 81 ? 1.068 -2.052 6.395 1.00 96.06 81 PRO A O 1
ATOM 616 N N . PHE A 1 82 ? 2.554 -0.650 5.470 1.00 96.88 82 PHE A N 1
ATOM 617 C CA . PHE A 1 82 ? 3.108 -0.130 6.733 1.00 96.88 82 PHE A CA 1
ATOM 618 C C . PHE A 1 82 ? 3.722 -1.185 7.685 1.00 96.88 82 PHE A C 1
ATOM 620 O O . PHE A 1 82 ? 3.814 -0.962 8.895 1.00 96.88 82 PHE A O 1
ATOM 627 N N . THR A 1 83 ? 4.225 -2.310 7.164 1.00 96.50 83 THR A N 1
ATOM 628 C CA . THR A 1 83 ? 4.995 -3.303 7.950 1.00 96.50 83 THR A CA 1
ATOM 629 C C . THR A 1 83 ? 6.498 -3.010 8.026 1.00 96.50 83 THR A C 1
ATOM 631 O O . THR A 1 83 ? 7.295 -3.894 8.337 1.00 96.50 83 THR A O 1
ATOM 634 N N . ASP A 1 84 ? 6.921 -1.803 7.665 1.00 95.25 84 ASP A N 1
ATOM 635 C CA . ASP A 1 84 ? 8.317 -1.374 7.715 1.00 95.25 84 ASP A CA 1
ATOM 636 C C . ASP A 1 84 ? 8.531 -0.250 8.740 1.00 95.25 84 ASP A C 1
ATOM 638 O O . ASP A 1 84 ? 7.601 0.190 9.416 1.00 95.25 84 ASP A O 1
ATOM 642 N N . ALA A 1 85 ? 9.769 0.245 8.831 1.00 95.62 85 ALA A N 1
ATOM 643 C CA . ALA A 1 85 ? 10.139 1.285 9.789 1.00 95.62 85 ALA A CA 1
ATOM 644 C C . ALA A 1 85 ? 9.357 2.599 9.595 1.00 95.62 85 ALA A C 1
ATOM 646 O O . ALA A 1 85 ? 9.282 3.410 10.516 1.00 95.62 85 ALA A O 1
ATOM 647 N N . SER A 1 86 ? 8.796 2.843 8.404 1.00 95.56 86 SER A N 1
ATOM 648 C CA . SER A 1 86 ? 7.921 3.998 8.190 1.00 95.56 86 SER A CA 1
ATOM 649 C C . SER A 1 86 ? 6.569 3.799 8.870 1.00 95.56 86 SER A C 1
ATOM 651 O O . SER A 1 86 ? 6.062 4.727 9.494 1.00 95.56 86 SER A O 1
ATOM 653 N N . GLY A 1 87 ? 6.039 2.575 8.836 1.00 96.62 87 GLY A N 1
ATOM 654 C CA . GLY A 1 87 ? 4.833 2.202 9.560 1.00 96.62 87 GLY A CA 1
ATOM 655 C C . GLY A 1 87 ? 5.007 2.224 11.075 1.00 96.62 87 GLY A C 1
ATOM 656 O O . GLY A 1 87 ? 4.109 2.686 11.771 1.00 96.62 87 GLY A O 1
ATOM 657 N N . ASP A 1 88 ? 6.170 1.805 11.585 1.00 96.81 88 ASP A N 1
ATOM 658 C CA . ASP A 1 88 ? 6.479 1.898 13.022 1.00 96.81 88 ASP A CA 1
ATOM 659 C C . ASP A 1 88 ? 6.432 3.352 13.507 1.00 96.81 88 ASP A C 1
ATOM 661 O O . ASP A 1 88 ? 5.781 3.666 14.505 1.00 96.81 88 ASP A O 1
ATOM 665 N N . ARG A 1 89 ? 7.063 4.265 12.756 1.00 97.50 89 ARG A N 1
ATOM 666 C CA . ARG A 1 89 ? 7.020 5.704 13.056 1.00 97.50 89 ARG A CA 1
ATOM 667 C C . ARG A 1 89 ? 5.609 6.271 12.951 1.00 97.50 89 ARG A C 1
ATOM 669 O O . ARG A 1 89 ? 5.201 7.022 13.829 1.00 97.50 89 ARG A O 1
ATOM 676 N N . LEU A 1 90 ? 4.866 5.898 11.910 1.00 97.50 90 LEU A N 1
ATOM 677 C CA . LEU A 1 90 ? 3.492 6.356 11.724 1.00 97.50 90 LEU A CA 1
ATOM 678 C C . LEU A 1 90 ? 2.603 5.954 12.906 1.00 97.50 90 LEU A C 1
ATOM 680 O O . LEU A 1 90 ? 1.912 6.805 13.456 1.00 97.50 90 LEU A O 1
ATOM 684 N N . ARG A 1 91 ? 2.653 4.688 13.336 1.00 97.69 91 ARG A N 1
ATOM 685 C CA . ARG A 1 91 ? 1.898 4.212 14.506 1.00 97.69 91 ARG A CA 1
ATOM 686 C C . ARG A 1 91 ? 2.286 4.957 15.779 1.00 97.69 91 ARG A C 1
ATOM 688 O O . ARG A 1 91 ? 1.408 5.362 16.534 1.00 97.69 91 ARG A O 1
ATOM 695 N N . SER A 1 92 ? 3.581 5.219 15.969 1.00 98.25 92 SER A N 1
ATOM 696 C CA . SER A 1 92 ? 4.062 6.033 17.089 1.00 98.25 92 SER A CA 1
ATOM 697 C C . SER A 1 92 ? 3.495 7.456 17.069 1.00 98.25 92 SER A C 1
ATOM 699 O O . SER A 1 92 ? 3.126 7.958 18.126 1.00 98.25 92 SER A O 1
ATOM 701 N N . TRP A 1 93 ? 3.394 8.100 15.902 1.00 97.94 93 TRP A N 1
ATOM 702 C CA . TRP A 1 93 ? 2.804 9.440 15.778 1.00 97.94 93 TRP A CA 1
ATOM 703 C C . TRP A 1 93 ? 1.298 9.456 16.018 1.00 97.94 93 TRP A C 1
ATOM 705 O O . TRP A 1 93 ? 0.784 10.394 16.618 1.00 97.94 93 TRP A O 1
ATOM 715 N N . LEU A 1 94 ? 0.599 8.426 15.548 1.00 97.31 94 LEU A N 1
ATOM 716 C CA . LEU A 1 94 ? -0.840 8.278 15.747 1.00 97.31 94 LEU A CA 1
ATOM 717 C C . LEU A 1 94 ? -1.193 7.855 17.180 1.00 97.31 94 LEU A C 1
ATOM 719 O O . LEU A 1 94 ? -2.344 7.995 17.577 1.00 97.31 94 LEU A O 1
ATOM 723 N N . GLY A 1 95 ? -0.219 7.353 17.947 1.00 97.94 95 GLY A N 1
ATOM 724 C CA . GLY A 1 95 ? -0.434 6.866 19.307 1.00 97.94 95 GLY A CA 1
ATOM 725 C C . GLY A 1 95 ? -1.266 5.584 19.361 1.00 97.94 95 GLY A C 1
ATOM 726 O O . GLY A 1 95 ? -2.014 5.400 20.314 1.00 97.94 95 GLY A O 1
ATOM 727 N N . VAL A 1 96 ? -1.154 4.722 18.344 1.00 97.62 96 VAL A N 1
ATOM 728 C CA . VAL A 1 96 ? -1.937 3.480 18.218 1.00 97.62 96 VAL A CA 1
ATOM 729 C C . VAL A 1 96 ? -1.039 2.248 18.202 1.00 97.62 96 VAL A C 1
ATOM 731 O O . VAL A 1 96 ? 0.108 2.286 17.743 1.00 97.62 96 VAL A O 1
ATOM 734 N N . THR A 1 97 ? -1.572 1.131 18.683 1.00 97.12 97 THR A N 1
ATOM 735 C CA . THR A 1 97 ? -0.938 -0.186 18.588 1.00 97.12 97 THR A CA 1
ATOM 736 C C . THR A 1 97 ? -0.959 -0.724 17.154 1.00 97.12 97 THR A C 1
ATOM 738 O O . THR A 1 97 ? -1.613 -0.185 16.261 1.00 97.12 97 THR A O 1
ATOM 741 N N . SER A 1 98 ? -0.217 -1.809 16.905 1.00 94.50 98 SER A N 1
ATOM 742 C CA . SER A 1 98 ? -0.287 -2.507 15.615 1.00 94.50 98 SER A CA 1
ATOM 743 C C . SER A 1 98 ? -1.688 -3.057 15.352 1.00 94.50 98 SER A C 1
ATOM 745 O O . SER A 1 98 ? -2.169 -2.946 14.230 1.00 94.50 98 SER A O 1
ATOM 747 N N . ASP A 1 99 ? -2.338 -3.619 16.369 1.00 95.00 99 ASP A N 1
ATOM 748 C CA . ASP A 1 99 ? -3.658 -4.227 16.212 1.00 95.00 99 ASP A CA 1
ATOM 749 C C . ASP A 1 99 ? -4.712 -3.158 15.906 1.00 95.00 99 ASP A C 1
ATOM 751 O O . ASP A 1 99 ? -5.415 -3.282 14.911 1.00 95.00 99 ASP A O 1
ATOM 755 N N . GLU A 1 100 ? -4.724 -2.043 16.644 1.00 94.56 100 GLU A N 1
ATOM 756 C CA . GLU A 1 100 ? -5.616 -0.901 16.366 1.00 94.56 100 GLU A CA 1
ATOM 757 C C . GLU A 1 100 ? -5.369 -0.255 14.997 1.00 94.56 100 GLU A C 1
ATOM 759 O O . GLU A 1 100 ? -6.270 0.343 14.419 1.00 94.56 100 GLU A O 1
ATOM 764 N N . PHE A 1 101 ? -4.144 -0.332 14.472 1.00 94.94 101 PHE A N 1
ATOM 765 C CA . PHE A 1 101 ? -3.825 0.218 13.156 1.00 94.94 101 PHE A CA 1
ATOM 766 C C . PHE A 1 101 ? -4.351 -0.655 12.005 1.00 94.94 101 PHE A C 1
ATOM 768 O O . PHE A 1 101 ? -4.531 -0.153 10.893 1.00 94.94 101 PHE A O 1
ATOM 775 N N . TYR A 1 102 ? -4.539 -1.959 12.235 1.00 91.44 102 TYR A N 1
ATOM 776 C CA . TYR A 1 102 ? -4.939 -2.909 11.195 1.00 91.44 102 TYR A CA 1
ATOM 777 C C . TYR A 1 102 ? -6.351 -3.482 11.359 1.00 91.44 102 TYR A C 1
ATOM 779 O O . TYR A 1 102 ? -6.809 -4.107 10.397 1.00 91.44 102 TYR A O 1
ATOM 787 N N . ASP A 1 103 ? -7.006 -3.301 12.505 1.00 85.50 103 ASP A N 1
ATOM 788 C CA . ASP A 1 103 ? -8.447 -3.540 12.700 1.00 85.50 103 ASP A CA 1
ATOM 789 C C . ASP A 1 103 ? -9.299 -2.596 11.827 1.00 85.50 103 ASP A C 1
ATOM 791 O O 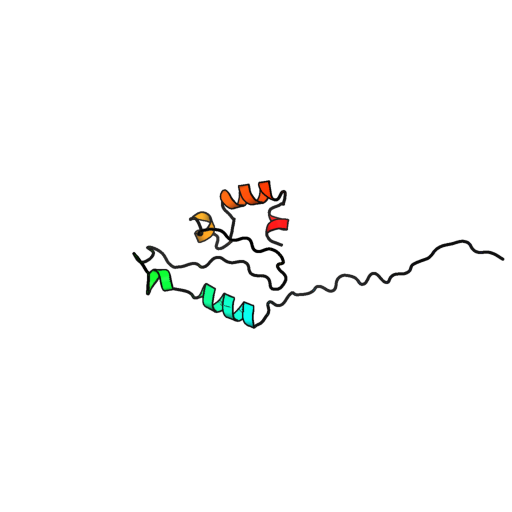. ASP A 1 103 ? -10.166 -3.108 11.078 1.00 85.50 103 ASP A O 1
#